Protein AF-X0XVW0-F1 (afdb_monomer_lite)

Secondary structure (DSSP, 8-state):
---------HHHHHTT-----SEEEEEEEEETTEEEEEEEEEEETTEEEEEEEEEETTTTEEEEEEEEEEPPPTTS-TTPPPEEEEEEEEEEETTSPEEEEPPP---------

pLDDT: mean 83.1, std 16.99, range [36.44, 96.5]

Sequence (113 aa):
AVTSPEARSTWTTASTGTMPVDHLDARFAVVNGVIRTERVWATAGERAVEAEGAINLSARMLDLSLVIGDRPAADAAQDARPEPRVVINMRGPWKEPSLHPGLFPTNGMLSQQ

Organism: NCBI:txid412755

Foldseek 3Di:
DDPDPPPCAPCNVVVPDDDDWPDWDWDWDADPQKTFTPWTWTHDVQKIKTKGFIARRVQQWTWMKIFIAGDDDPPDDPPDDHPGPWIWTWTDHNVHTDIDTDDDPPPDPDDDD

Structure (mmCIF, N/CA/C/O backbone):
data_AF-X0XVW0-F1
#
_entry.id   AF-X0XVW0-F1
#
loop_
_atom_site.group_PDB
_atom_site.id
_atom_site.type_symbol
_atom_site.label_atom_id
_atom_site.label_alt_id
_atom_site.label_comp_id
_atom_site.label_asym_id
_atom_site.label_entity_id
_atom_site.label_seq_id
_atom_site.pdbx_PDB_ins_code
_atom_site.Cartn_x
_atom_site.Cartn_y
_atom_site.Cartn_z
_atom_site.occupancy
_atom_site.B_iso_or_equiv
_atom_site.auth_seq_id
_atom_site.auth_comp_id
_atom_site.auth_asym_id
_atom_site.auth_atom_id
_atom_site.pdbx_PDB_model_num
ATOM 1 N N . ALA A 1 1 ? 13.103 19.107 33.536 1.00 38.38 1 ALA A N 1
ATOM 2 C CA . ALA A 1 1 ? 12.243 18.344 32.613 1.00 38.38 1 ALA A CA 1
ATOM 3 C C . ALA A 1 1 ? 12.925 18.342 31.255 1.00 38.38 1 ALA A C 1
ATOM 5 O O . ALA A 1 1 ? 13.148 19.417 30.716 1.00 38.38 1 ALA A O 1
ATOM 6 N N . VAL A 1 2 ? 13.359 17.182 30.765 1.00 36.44 2 VAL A N 1
ATOM 7 C CA . VAL A 1 2 ? 13.920 17.058 29.414 1.00 36.44 2 VAL A CA 1
ATOM 8 C C . VAL A 1 2 ? 12.732 16.838 28.488 1.00 36.44 2 VAL A C 1
ATOM 10 O O . VAL A 1 2 ? 12.120 15.776 28.515 1.00 36.44 2 VAL A O 1
ATOM 13 N N . THR A 1 3 ? 12.339 17.865 27.740 1.00 41.09 3 THR A N 1
ATOM 14 C CA . THR A 1 3 ? 11.378 17.716 26.646 1.00 41.09 3 THR A CA 1
ATOM 15 C C . THR A 1 3 ? 12.097 16.998 25.513 1.00 41.09 3 THR A C 1
ATOM 17 O O . THR A 1 3 ? 12.817 17.622 24.734 1.00 41.09 3 THR A O 1
ATOM 20 N N . SER A 1 4 ? 11.967 15.673 25.462 1.00 38.81 4 SER A N 1
ATOM 21 C CA . SER A 1 4 ? 12.331 14.908 24.273 1.00 38.81 4 SER A CA 1
ATOM 22 C C . SER A 1 4 ? 11.536 15.483 23.096 1.00 38.81 4 SER A C 1
ATOM 24 O O . SER A 1 4 ? 10.319 15.623 23.235 1.00 38.81 4 SER A O 1
ATOM 26 N N . PRO A 1 5 ? 12.169 15.862 21.972 1.00 47.09 5 PRO A N 1
ATOM 27 C CA . PRO A 1 5 ? 11.425 16.279 20.792 1.00 47.09 5 PRO A CA 1
ATOM 28 C C . PRO A 1 5 ? 10.488 15.131 20.423 1.00 47.09 5 PRO A C 1
ATOM 30 O O . PRO A 1 5 ? 10.943 13.993 20.305 1.00 47.09 5 PRO A O 1
ATOM 33 N N . GLU A 1 6 ? 9.188 15.407 20.323 1.00 51.00 6 GLU A N 1
ATOM 34 C CA . GLU A 1 6 ? 8.204 14.414 19.902 1.00 51.00 6 GLU A CA 1
ATOM 35 C C . GLU A 1 6 ? 8.706 13.793 18.598 1.00 51.00 6 GLU A C 1
ATOM 37 O O . GLU A 1 6 ? 8.841 14.472 17.576 1.00 51.00 6 GLU A O 1
ATOM 42 N N . ALA A 1 7 ? 9.089 12.518 18.661 1.00 52.06 7 ALA A N 1
ATOM 43 C CA . ALA A 1 7 ? 9.522 11.779 17.495 1.00 52.06 7 ALA A CA 1
ATOM 44 C C . ALA A 1 7 ? 8.328 11.756 16.540 1.00 52.06 7 ALA A C 1
ATOM 46 O O . ALA A 1 7 ? 7.371 11.020 16.770 1.00 52.06 7 ALA A O 1
ATOM 47 N N . ARG A 1 8 ? 8.341 12.615 15.512 1.00 54.50 8 ARG A N 1
ATOM 48 C CA . ARG A 1 8 ? 7.312 12.611 14.469 1.00 54.50 8 ARG A CA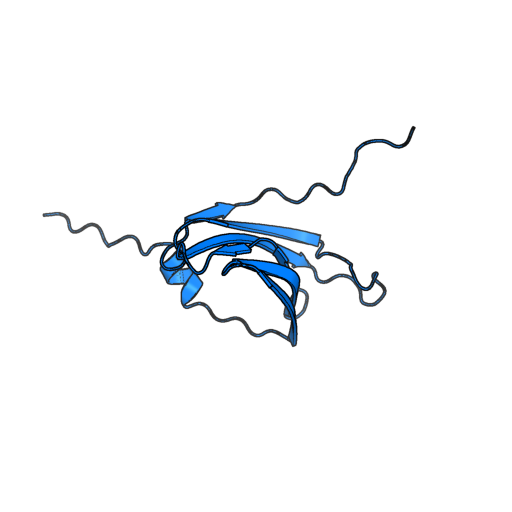 1
ATOM 49 C C . ARG A 1 8 ? 7.166 11.174 13.989 1.00 54.50 8 ARG A C 1
ATOM 51 O O . ARG A 1 8 ? 8.143 10.601 13.503 1.00 54.50 8 ARG A O 1
ATOM 58 N N . SER A 1 9 ? 5.973 10.598 14.146 1.00 69.81 9 SER A N 1
ATOM 59 C CA . SER A 1 9 ? 5.739 9.233 13.690 1.00 69.81 9 SER A CA 1
ATOM 60 C C . SER A 1 9 ? 6.055 9.166 12.196 1.00 69.81 9 SER A C 1
ATOM 62 O O . SER A 1 9 ? 5.758 10.097 11.439 1.00 69.81 9 SER A O 1
ATOM 64 N N . THR A 1 10 ? 6.710 8.090 11.754 1.00 78.25 10 THR A N 1
ATOM 65 C CA . THR A 1 10 ? 7.087 7.900 10.343 1.00 78.25 10 THR A CA 1
ATOM 66 C C . THR A 1 10 ? 5.873 8.064 9.423 1.00 78.25 10 THR A C 1
ATOM 68 O O . THR A 1 10 ? 5.990 8.617 8.331 1.00 78.25 10 THR A O 1
ATOM 71 N N . TRP A 1 11 ? 4.687 7.694 9.916 1.00 83.44 11 TRP A N 1
ATOM 72 C CA . TRP A 1 11 ? 3.409 7.932 9.258 1.00 83.44 11 TRP A CA 1
ATOM 73 C C . TRP A 1 11 ? 3.046 9.416 9.088 1.00 83.44 11 TRP A C 1
ATOM 75 O O . TRP A 1 11 ? 2.593 9.805 8.016 1.00 83.44 11 TRP A O 1
ATOM 85 N N . THR A 1 12 ? 3.271 10.273 10.088 1.00 82.88 12 THR A N 1
ATOM 86 C CA . THR A 1 12 ? 2.982 11.720 9.981 1.00 82.88 12 THR A CA 1
ATOM 87 C C . THR A 1 12 ? 3.795 12.367 8.856 1.00 82.88 12 THR A C 1
ATOM 89 O O . THR A 1 12 ? 3.288 13.177 8.083 1.00 82.88 12 THR A O 1
ATOM 92 N N . THR A 1 13 ? 5.056 11.960 8.714 1.00 82.88 13 THR A N 1
ATOM 93 C CA . THR A 1 13 ? 5.901 12.412 7.601 1.00 82.88 13 THR A CA 1
ATOM 94 C C . THR A 1 13 ? 5.430 11.825 6.265 1.00 82.88 13 THR A C 1
ATOM 96 O O . THR A 1 13 ? 5.298 12.558 5.292 1.00 82.88 13 THR A O 1
ATOM 99 N N . ALA A 1 14 ? 5.124 10.524 6.209 1.00 83.00 14 ALA A N 1
ATOM 100 C CA . ALA A 1 14 ? 4.686 9.865 4.976 1.00 83.00 14 ALA A CA 1
ATOM 101 C C . ALA A 1 14 ? 3.332 10.388 4.454 1.00 83.00 14 ALA A C 1
ATOM 103 O O . ALA A 1 14 ? 3.184 10.626 3.261 1.00 83.00 14 ALA A O 1
ATOM 104 N N . SER A 1 15 ? 2.365 10.619 5.345 1.00 83.56 15 SER A N 1
ATOM 105 C CA . SER A 1 15 ? 0.996 11.059 5.016 1.00 83.56 15 SER A CA 1
ATOM 106 C C . SER A 1 15 ? 0.897 12.487 4.475 1.00 83.56 15 SER A C 1
ATOM 108 O O . SER A 1 15 ? -0.135 12.861 3.924 1.00 83.56 15 SER A O 1
ATOM 110 N N . THR A 1 16 ? 1.958 13.282 4.618 1.00 85.88 16 THR A N 1
ATOM 111 C CA . THR A 1 16 ? 2.044 14.649 4.081 1.00 85.88 16 THR A CA 1
ATOM 112 C C . THR A 1 16 ? 2.932 14.742 2.840 1.00 85.88 16 THR A C 1
ATOM 114 O O . THR A 1 16 ? 2.996 15.794 2.203 1.00 85.88 16 THR A O 1
ATOM 117 N N . GLY A 1 17 ? 3.602 13.644 2.476 1.00 83.19 17 GLY A N 1
ATOM 118 C CA . GLY A 1 17 ? 4.398 13.553 1.262 1.00 83.19 17 GLY A CA 1
ATOM 119 C C . GLY A 1 17 ? 3.521 13.596 0.014 1.00 83.19 17 GLY A C 1
ATOM 120 O O . GLY A 1 17 ? 2.407 13.078 -0.009 1.00 83.19 17 GLY A O 1
ATOM 121 N N . THR A 1 18 ? 4.044 14.197 -1.049 1.00 83.69 18 THR A N 1
ATOM 122 C CA . THR A 1 18 ? 3.421 14.167 -2.375 1.00 83.69 18 THR A CA 1
ATOM 123 C C . THR A 1 18 ? 4.438 13.660 -3.387 1.00 83.69 18 THR A C 1
ATOM 125 O O . THR A 1 18 ? 5.630 13.950 -3.272 1.00 83.69 18 THR A O 1
ATOM 128 N N . MET A 1 19 ? 3.976 12.887 -4.369 1.00 82.19 19 MET A N 1
ATOM 129 C CA . MET A 1 19 ? 4.782 12.503 -5.524 1.00 82.19 19 MET A CA 1
ATOM 130 C C . MET A 1 19 ? 3.953 12.688 -6.799 1.00 82.19 19 MET A C 1
ATOM 132 O O . MET A 1 19 ? 2.765 12.353 -6.790 1.00 82.19 19 MET A O 1
ATOM 136 N N . PRO A 1 20 ? 4.537 13.214 -7.887 1.00 87.44 20 PRO A N 1
ATOM 137 C CA . PRO A 1 20 ? 3.878 13.203 -9.183 1.00 87.44 20 PRO A CA 1
ATOM 138 C C . PRO A 1 20 ? 3.768 11.763 -9.697 1.00 87.44 20 PRO A C 1
ATOM 140 O O . PRO A 1 20 ? 4.688 10.963 -9.527 1.00 87.44 20 PRO A O 1
ATOM 143 N N . VAL A 1 21 ? 2.639 11.450 -10.329 1.00 90.50 21 VAL A N 1
ATOM 144 C CA . VAL A 1 21 ? 2.394 10.174 -11.010 1.00 90.50 21 VAL A CA 1
ATOM 145 C C . VAL A 1 21 ? 2.026 10.454 -12.460 1.00 90.50 21 VAL A C 1
ATOM 147 O O . VAL A 1 21 ? 1.233 11.353 -12.732 1.00 90.50 21 VAL A O 1
ATOM 150 N N . ASP A 1 22 ? 2.596 9.684 -13.382 1.00 92.06 22 ASP A N 1
ATOM 151 C CA . ASP A 1 22 ? 2.265 9.762 -14.809 1.00 92.06 22 ASP A CA 1
ATOM 152 C C . ASP A 1 22 ? 0.971 9.003 -15.110 1.00 92.06 22 ASP A C 1
ATOM 154 O O . ASP A 1 22 ? 0.185 9.398 -15.967 1.00 92.06 22 ASP A O 1
ATOM 158 N N . HIS A 1 23 ? 0.758 7.891 -14.405 1.00 89.75 23 HIS A N 1
ATOM 159 C CA . HIS A 1 23 ? -0.391 7.018 -14.585 1.00 89.75 23 HIS A CA 1
ATOM 160 C C . HIS A 1 23 ? -0.789 6.384 -13.254 1.00 89.75 23 HIS A C 1
ATOM 162 O O . HIS A 1 23 ? 0.080 6.015 -12.464 1.00 89.75 23 HIS A O 1
ATOM 168 N N . LEU A 1 24 ? -2.095 6.230 -13.033 1.00 92.31 24 LEU A N 1
ATOM 169 C CA . LEU A 1 24 ? -2.681 5.519 -11.900 1.00 92.31 24 LEU A CA 1
ATOM 170 C C . LEU A 1 24 ? -3.895 4.724 -12.394 1.00 92.31 24 LEU A C 1
ATOM 172 O O . LEU A 1 24 ? -4.894 5.309 -12.803 1.00 92.31 24 LEU A O 1
ATOM 176 N N . ASP A 1 25 ? -3.805 3.400 -12.317 1.00 91.81 25 ASP A N 1
ATOM 177 C CA . ASP A 1 25 ? -4.922 2.471 -12.478 1.00 91.81 25 ASP A CA 1
ATOM 178 C C . ASP A 1 25 ? -5.201 1.834 -11.120 1.00 91.81 25 ASP A C 1
ATOM 180 O O . ASP A 1 25 ? -4.314 1.243 -10.502 1.00 91.81 25 ASP A O 1
ATOM 184 N N . ALA A 1 26 ? -6.421 1.997 -10.621 1.00 91.88 26 ALA A N 1
ATOM 185 C CA . ALA A 1 26 ? -6.811 1.428 -9.349 1.00 91.88 26 ALA A CA 1
ATOM 186 C C . ALA A 1 26 ? -8.236 0.885 -9.425 1.00 91.88 26 ALA A C 1
ATOM 188 O O . ALA A 1 26 ? -9.190 1.595 -9.747 1.00 91.88 26 ALA A O 1
ATOM 189 N N . ARG A 1 27 ? -8.373 -0.388 -9.078 1.00 94.94 27 ARG A N 1
ATOM 190 C CA . ARG A 1 27 ? -9.618 -1.131 -9.033 1.00 94.94 27 ARG A CA 1
ATOM 191 C C . ARG A 1 27 ? -9.780 -1.748 -7.655 1.00 94.94 27 ARG A C 1
ATOM 193 O O . ARG A 1 27 ? -8.892 -2.436 -7.146 1.00 94.94 27 ARG A O 1
ATOM 200 N N . PHE A 1 28 ? -10.949 -1.519 -7.075 1.00 94.81 28 PHE A N 1
ATOM 201 C CA . PHE A 1 28 ? -11.290 -1.987 -5.743 1.00 94.81 28 PHE A CA 1
ATOM 202 C C . PHE A 1 28 ? -12.670 -2.632 -5.743 1.00 94.81 28 PHE A C 1
ATOM 204 O O . PHE A 1 28 ? -13.590 -2.148 -6.402 1.00 94.81 28 PHE A O 1
ATOM 211 N N . ALA A 1 29 ? -12.826 -3.670 -4.930 1.00 95.50 29 ALA A N 1
ATOM 212 C CA . ALA A 1 29 ? -14.128 -4.205 -4.562 1.00 95.50 29 ALA A CA 1
ATOM 213 C C . ALA A 1 29 ? -14.521 -3.680 -3.181 1.00 95.50 29 ALA A C 1
ATOM 215 O O . ALA A 1 29 ? -13.700 -3.666 -2.263 1.00 95.50 29 ALA A O 1
ATOM 216 N N . VAL A 1 30 ? -15.786 -3.295 -3.013 1.00 95.81 30 VAL A N 1
ATOM 217 C CA . VAL A 1 30 ? -16.340 -2.928 -1.705 1.00 95.81 30 VAL A CA 1
ATOM 218 C C . VAL A 1 30 ? -17.373 -3.966 -1.305 1.00 95.81 30 VAL A C 1
ATOM 220 O O . VAL A 1 30 ? -18.413 -4.094 -1.947 1.00 95.81 30 VAL A O 1
ATOM 223 N N . VAL A 1 31 ? -17.088 -4.712 -0.239 1.00 93.88 31 VAL A N 1
ATOM 224 C CA . VAL A 1 31 ? -17.975 -5.766 0.265 1.00 93.88 31 VAL A CA 1
ATOM 225 C C . VAL A 1 31 ? -18.047 -5.655 1.780 1.00 93.88 31 VAL A C 1
ATOM 227 O O . VAL A 1 31 ? -17.022 -5.687 2.455 1.00 93.88 31 VAL A O 1
ATOM 230 N N . ASN A 1 32 ? -19.258 -5.505 2.326 1.00 93.94 32 ASN A N 1
ATOM 231 C CA . ASN A 1 32 ? -19.507 -5.438 3.773 1.00 93.94 32 ASN A CA 1
ATOM 232 C C . ASN A 1 32 ? -18.633 -4.406 4.518 1.00 93.94 32 ASN A C 1
ATOM 234 O O . ASN A 1 32 ? -18.123 -4.677 5.602 1.00 93.94 32 ASN A O 1
ATOM 238 N N . GLY A 1 33 ? -18.426 -3.225 3.926 1.00 92.88 33 GLY A N 1
ATOM 239 C CA . GLY A 1 33 ? -17.606 -2.166 4.530 1.00 92.88 33 GLY A CA 1
ATOM 240 C C . GLY A 1 33 ? -16.093 -2.415 4.474 1.00 92.88 33 GLY A C 1
ATOM 241 O O . GLY A 1 33 ? -15.334 -1.670 5.092 1.00 92.88 33 GLY A O 1
ATOM 242 N N . VAL A 1 34 ? -15.642 -3.426 3.730 1.00 95.94 34 VAL A N 1
ATOM 243 C CA . VAL A 1 34 ? -14.228 -3.664 3.429 1.00 95.94 34 VAL A CA 1
ATOM 244 C C . VAL A 1 34 ? -13.955 -3.276 1.981 1.00 95.94 34 VAL A C 1
ATOM 246 O O . VAL A 1 34 ? -14.592 -3.796 1.067 1.00 95.94 34 VAL A O 1
ATOM 249 N N . ILE A 1 35 ? -12.999 -2.371 1.780 1.00 96.00 35 ILE A N 1
ATOM 250 C CA . ILE A 1 35 ? -12.415 -2.073 0.472 1.00 96.00 35 ILE A CA 1
ATOM 251 C C . ILE A 1 35 ? -11.263 -3.051 0.273 1.00 96.00 35 ILE A C 1
ATOM 253 O O . ILE A 1 35 ? -10.314 -3.041 1.053 1.00 96.00 35 ILE A O 1
ATOM 257 N N . ARG A 1 36 ? -11.324 -3.890 -0.758 1.00 95.62 36 ARG A N 1
ATOM 258 C CA . ARG A 1 36 ? -10.231 -4.786 -1.142 1.00 95.62 36 ARG A CA 1
ATOM 259 C C . ARG A 1 36 ? -9.631 -4.316 -2.455 1.00 95.62 36 ARG A C 1
ATOM 261 O O . ARG A 1 36 ? -10.364 -4.021 -3.397 1.00 95.62 36 ARG A O 1
ATOM 268 N N . THR A 1 37 ? -8.309 -4.255 -2.508 1.00 93.69 37 THR A N 1
ATOM 269 C CA . THR A 1 37 ? -7.573 -4.034 -3.757 1.00 93.69 37 THR A CA 1
ATOM 270 C C . THR A 1 37 ? -7.802 -5.219 -4.698 1.00 93.69 37 THR A C 1
ATOM 272 O O . THR A 1 37 ? -7.686 -6.377 -4.300 1.00 93.69 37 THR A O 1
ATOM 275 N N . GLU A 1 38 ? -8.193 -4.933 -5.937 1.00 92.38 38 GLU A N 1
ATOM 276 C CA . GLU A 1 38 ? -8.203 -5.922 -7.023 1.00 92.38 38 GLU A CA 1
ATOM 277 C C . GLU A 1 38 ? -7.024 -5.682 -7.962 1.00 92.38 38 GLU A C 1
ATOM 279 O O . GLU A 1 38 ? -6.389 -6.626 -8.420 1.00 92.38 38 GLU A O 1
ATOM 284 N N . ARG A 1 39 ? -6.724 -4.407 -8.222 1.00 88.69 39 ARG A N 1
ATOM 285 C CA . ARG A 1 39 ? -5.553 -3.957 -8.969 1.00 88.69 39 ARG A CA 1
ATOM 286 C C . ARG A 1 39 ? -5.195 -2.563 -8.488 1.00 88.69 39 ARG A C 1
ATOM 288 O O . ARG A 1 39 ? -6.075 -1.714 -8.419 1.00 88.69 39 ARG A O 1
ATOM 295 N N . VAL A 1 40 ? -3.936 -2.304 -8.172 1.00 92.06 40 VAL A N 1
ATOM 296 C CA . VAL A 1 40 ? -3.444 -0.936 -7.991 1.00 92.06 40 VAL A CA 1
ATOM 297 C C . VAL A 1 40 ? -2.088 -0.854 -8.648 1.00 92.06 40 VAL A C 1
ATOM 299 O O . VAL A 1 40 ? -1.181 -1.599 -8.288 1.00 92.06 40 VAL A O 1
ATOM 302 N N . TRP A 1 41 ? -1.971 0.048 -9.609 1.00 91.31 41 TRP A N 1
ATOM 303 C CA . TRP A 1 41 ? -0.778 0.266 -10.396 1.00 91.31 41 TRP A CA 1
ATOM 304 C C . TRP A 1 41 ? -0.571 1.756 -10.626 1.00 91.31 41 TRP A C 1
ATOM 306 O O . TRP A 1 41 ? -1.442 2.427 -11.177 1.00 91.31 41 TRP A O 1
ATOM 316 N N . ALA A 1 42 ? 0.594 2.274 -10.262 1.00 92.69 42 ALA A N 1
ATOM 317 C CA . ALA A 1 42 ? 0.985 3.639 -10.578 1.00 92.69 42 ALA A CA 1
ATOM 318 C C . ALA A 1 42 ? 2.384 3.682 -11.191 1.00 92.69 42 ALA A C 1
ATOM 320 O O . ALA A 1 42 ? 3.235 2.870 -10.840 1.00 92.69 42 ALA A O 1
ATOM 321 N N . THR A 1 43 ? 2.645 4.647 -12.070 1.00 92.88 43 THR A N 1
ATOM 322 C CA . THR A 1 43 ? 3.990 4.907 -12.610 1.00 92.88 43 THR A CA 1
ATOM 323 C C . THR A 1 43 ? 4.413 6.347 -12.365 1.00 92.88 43 THR A C 1
ATOM 325 O O . THR A 1 43 ? 3.584 7.254 -12.428 1.00 92.88 43 THR A O 1
ATOM 328 N N . ALA A 1 44 ? 5.703 6.545 -12.112 1.00 90.75 44 ALA A N 1
ATOM 329 C CA . ALA A 1 44 ? 6.352 7.844 -11.973 1.00 90.75 44 ALA A CA 1
ATOM 330 C C . ALA A 1 44 ? 7.777 7.756 -12.554 1.00 90.75 44 ALA A C 1
ATOM 332 O O . ALA A 1 44 ? 8.699 7.249 -11.907 1.00 90.75 44 ALA A O 1
ATOM 333 N N . GLY A 1 45 ? 7.952 8.203 -13.797 1.00 90.31 45 GLY A N 1
ATOM 334 C CA . GLY A 1 45 ? 9.158 8.009 -14.596 1.00 90.31 45 GLY A CA 1
ATOM 335 C C . GLY A 1 45 ? 9.511 6.526 -14.732 1.00 90.31 45 GLY A C 1
ATOM 336 O O . GLY A 1 45 ? 8.699 5.709 -15.172 1.00 90.31 45 GLY A O 1
ATOM 337 N N . GLU A 1 46 ? 10.719 6.183 -14.287 1.00 91.12 46 GLU A N 1
ATOM 338 C CA . GLU A 1 46 ? 11.259 4.815 -14.281 1.00 91.12 46 GLU A CA 1
ATOM 339 C C . GLU A 1 46 ? 10.747 3.959 -13.117 1.00 91.12 46 GLU A C 1
ATOM 341 O O . GLU A 1 46 ? 11.152 2.808 -12.967 1.00 91.12 46 GLU A O 1
ATOM 346 N N . ARG A 1 47 ? 9.890 4.506 -12.247 1.00 92.69 47 ARG A N 1
ATOM 347 C CA . ARG A 1 47 ? 9.354 3.782 -11.093 1.00 92.69 47 ARG A CA 1
ATOM 348 C C . ARG A 1 47 ? 7.921 3.355 -11.316 1.00 92.69 47 ARG A C 1
ATOM 350 O O . ARG A 1 47 ? 7.117 4.085 -11.894 1.00 92.69 47 ARG A O 1
ATOM 357 N N . ALA A 1 48 ? 7.606 2.183 -10.789 1.00 92.81 48 ALA A N 1
ATOM 358 C CA . ALA A 1 48 ? 6.252 1.690 -10.672 1.00 92.81 48 ALA A CA 1
ATOM 359 C C . ALA A 1 48 ? 5.939 1.328 -9.219 1.00 92.81 48 ALA A C 1
ATOM 361 O O . ALA A 1 48 ? 6.814 0.920 -8.448 1.00 92.81 48 ALA A O 1
ATOM 362 N N . VAL A 1 49 ? 4.676 1.523 -8.858 1.00 92.38 49 VAL A N 1
ATOM 363 C CA . VAL A 1 49 ? 4.115 1.196 -7.554 1.00 92.38 49 VAL A CA 1
ATOM 364 C C . VAL A 1 49 ? 2.950 0.250 -7.761 1.00 92.38 49 VAL A C 1
ATOM 366 O O . VAL A 1 49 ? 2.032 0.544 -8.523 1.00 92.38 49 VAL A O 1
ATOM 369 N N . GLU A 1 50 ? 2.975 -0.855 -7.038 1.00 93.81 50 GLU A N 1
ATOM 370 C CA . GLU A 1 50 ? 1.850 -1.763 -6.902 1.00 93.81 50 GLU A CA 1
ATOM 371 C C . GLU A 1 50 ? 1.378 -1.757 -5.450 1.00 93.81 50 GLU A C 1
ATOM 373 O O . GLU A 1 50 ? 2.194 -1.631 -4.533 1.00 93.81 50 GLU A O 1
ATOM 378 N N . ALA A 1 51 ? 0.071 -1.887 -5.230 1.00 92.88 51 ALA A N 1
ATOM 379 C CA . ALA A 1 51 ? -0.473 -2.047 -3.890 1.00 92.88 51 ALA A CA 1
ATOM 380 C C . ALA A 1 51 ? -1.487 -3.190 -3.819 1.00 92.88 51 ALA A C 1
ATOM 382 O O . ALA A 1 51 ? -2.352 -3.337 -4.683 1.00 92.88 51 ALA A O 1
ATOM 383 N N . GLU A 1 52 ? -1.409 -3.950 -2.734 1.00 94.38 52 GLU A N 1
ATOM 384 C CA . GLU A 1 52 ? -2.323 -5.039 -2.406 1.00 94.38 52 GLU A CA 1
ATOM 385 C C . GLU A 1 52 ? -2.779 -4.939 -0.944 1.00 94.38 52 GLU A C 1
ATOM 387 O O . GLU A 1 52 ? -2.148 -4.276 -0.120 1.00 94.38 52 GLU A O 1
ATOM 392 N N . GLY A 1 53 ? -3.885 -5.600 -0.609 1.00 94.56 53 GLY A N 1
ATOM 393 C CA . GLY A 1 53 ? -4.461 -5.613 0.733 1.00 94.56 53 GLY A CA 1
ATOM 394 C C . GLY A 1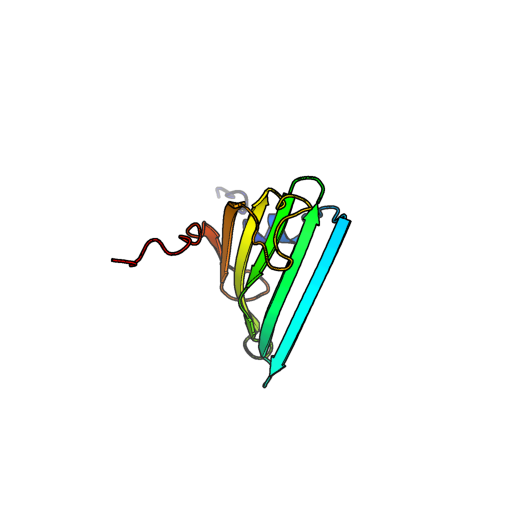 53 ? -5.876 -5.041 0.815 1.00 94.56 53 GLY A C 1
ATOM 395 O O . GLY A 1 53 ? -6.624 -5.000 -0.172 1.00 94.56 53 GLY A O 1
ATOM 396 N N . ALA A 1 54 ? -6.270 -4.643 2.023 1.00 96.44 54 ALA A N 1
ATOM 397 C CA . ALA A 1 54 ? -7.625 -4.219 2.330 1.00 96.44 54 ALA A CA 1
ATOM 398 C C . ALA A 1 54 ? -7.694 -3.091 3.368 1.00 96.44 54 ALA A C 1
ATOM 400 O O . ALA A 1 54 ? -6.821 -2.906 4.217 1.00 96.44 54 ALA A O 1
ATOM 401 N N . ILE A 1 55 ? -8.806 -2.364 3.323 1.00 96.00 55 ILE A N 1
ATOM 402 C CA . ILE A 1 55 ? -9.179 -1.334 4.286 1.00 96.00 55 ILE A CA 1
ATOM 403 C C . ILE A 1 55 ? -10.545 -1.710 4.852 1.00 96.00 55 ILE A C 1
ATOM 405 O O . ILE A 1 55 ? -11.532 -1.785 4.121 1.00 96.00 55 ILE A O 1
ATOM 409 N N . ASN A 1 56 ? -10.619 -1.931 6.161 1.00 95.94 56 ASN A N 1
ATOM 410 C CA . ASN A 1 56 ? -11.875 -2.146 6.866 1.00 95.94 56 ASN A CA 1
ATOM 411 C C . ASN A 1 56 ? -12.390 -0.801 7.394 1.00 95.94 56 ASN A C 1
ATOM 413 O O . ASN A 1 56 ? -11.845 -0.250 8.353 1.00 95.94 56 ASN A O 1
ATOM 417 N N . LEU A 1 57 ? -13.451 -0.281 6.77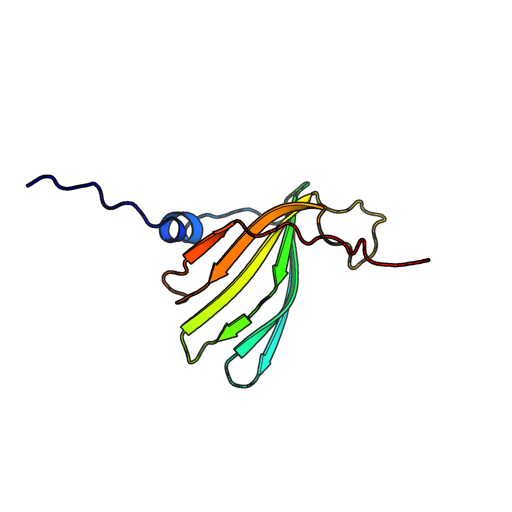8 1.00 94.31 57 LEU A N 1
ATOM 418 C CA . LEU A 1 57 ? -14.001 1.040 7.089 1.00 94.31 57 LEU A CA 1
ATOM 419 C C . LEU A 1 57 ? -14.696 1.072 8.453 1.00 94.31 57 LEU A C 1
ATOM 421 O O . LEU A 1 57 ? -14.563 2.049 9.190 1.00 94.31 57 LEU A O 1
ATOM 425 N N . SER A 1 58 ? -15.399 -0.004 8.815 1.00 93.44 58 SER A N 1
ATOM 426 C CA . SER A 1 58 ? -16.100 -0.114 10.098 1.00 93.44 58 SER A CA 1
ATOM 427 C C . SER A 1 58 ? -15.121 -0.180 11.269 1.00 93.44 58 SER A C 1
ATOM 429 O O . SER A 1 58 ? -15.309 0.507 12.270 1.00 93.44 58 SER A O 1
ATOM 431 N N . ALA A 1 59 ? -14.047 -0.959 11.120 1.00 95.06 59 ALA A N 1
ATOM 432 C CA . ALA A 1 59 ? -12.989 -1.070 12.119 1.00 95.06 59 ALA A CA 1
ATOM 433 C C . ALA A 1 59 ? -11.973 0.083 12.053 1.00 95.06 59 ALA A C 1
ATOM 435 O O . ALA A 1 59 ? -11.188 0.245 12.982 1.00 95.06 59 ALA A O 1
ATOM 436 N N . ARG A 1 60 ? -11.986 0.892 10.980 1.00 95.62 60 ARG A N 1
ATOM 437 C CA . ARG A 1 60 ? -10.999 1.953 10.699 1.00 95.62 60 ARG A CA 1
ATOM 438 C C . ARG A 1 60 ? -9.564 1.426 10.649 1.00 95.62 60 ARG A C 1
ATOM 440 O O . ARG A 1 60 ? -8.634 2.084 11.117 1.00 95.62 60 ARG A O 1
ATOM 447 N N . MET A 1 61 ? -9.40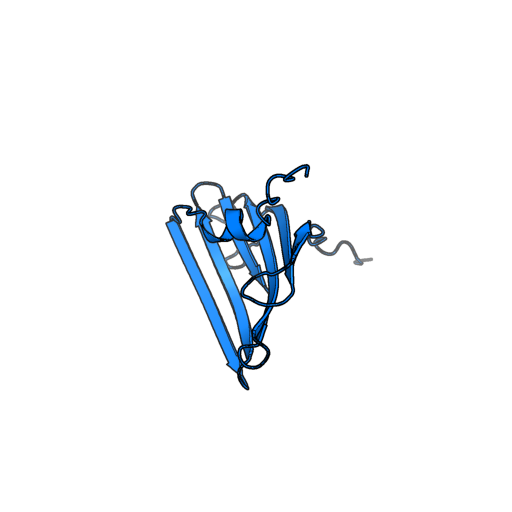5 0.236 10.086 1.00 96.50 61 MET A N 1
ATOM 448 C CA . MET A 1 61 ? -8.138 -0.486 10.013 1.00 96.50 61 MET A CA 1
ATOM 449 C C . MET A 1 61 ? -7.688 -0.612 8.565 1.00 96.50 61 MET A C 1
ATOM 451 O O . MET A 1 61 ? -8.519 -0.810 7.677 1.00 96.50 61 MET A O 1
ATOM 455 N N . LEU A 1 62 ? -6.379 -0.570 8.341 1.00 94.94 62 LEU A N 1
ATOM 456 C CA . LEU A 1 62 ? -5.775 -1.008 7.093 1.00 94.94 62 LEU A CA 1
ATOM 457 C C . LEU A 1 62 ? -4.806 -2.167 7.305 1.00 94.94 62 LEU A C 1
ATOM 459 O O . LEU A 1 62 ? -4.190 -2.305 8.366 1.00 94.94 62 LEU A O 1
ATOM 463 N N . ASP A 1 63 ? -4.669 -2.955 6.252 1.00 95.62 63 ASP A N 1
ATOM 464 C CA . ASP A 1 63 ? -3.590 -3.907 6.037 1.00 95.62 63 ASP A CA 1
ATOM 465 C C . ASP A 1 63 ? -3.251 -3.847 4.549 1.00 95.62 63 ASP A C 1
ATOM 467 O O . ASP A 1 63 ? -4.002 -4.358 3.717 1.00 95.62 63 ASP A O 1
ATOM 471 N N . LEU A 1 64 ? -2.191 -3.114 4.216 1.00 94.75 64 LEU A N 1
ATOM 472 C CA . LEU A 1 64 ? -1.750 -2.863 2.848 1.00 94.75 64 LEU A CA 1
ATOM 473 C C . LEU A 1 64 ? -0.277 -3.236 2.695 1.00 94.75 64 LEU A C 1
ATOM 475 O O . LEU A 1 64 ? 0.526 -2.995 3.594 1.00 94.75 64 LEU A O 1
ATOM 479 N N . SER A 1 65 ? 0.081 -3.755 1.531 1.00 94.69 65 SER A N 1
ATOM 480 C CA . SER A 1 65 ? 1.455 -3.961 1.081 1.00 94.69 65 SER A CA 1
ATOM 481 C C . SER A 1 65 ? 1.666 -3.121 -0.171 1.00 94.69 65 SER A C 1
ATOM 483 O O . SER A 1 65 ? 0.870 -3.183 -1.107 1.00 94.69 65 SER A O 1
ATOM 485 N N . LEU A 1 66 ? 2.699 -2.283 -0.160 1.00 92.75 66 LEU A N 1
ATOM 486 C CA . LEU A 1 66 ? 3.105 -1.455 -1.286 1.00 92.75 66 LEU A CA 1
ATOM 487 C C . LEU A 1 66 ? 4.450 -1.960 -1.790 1.00 92.75 66 LEU A C 1
ATOM 489 O O . LEU A 1 66 ? 5.423 -1.999 -1.036 1.00 92.75 66 LEU A O 1
ATOM 493 N N . VAL A 1 67 ? 4.518 -2.291 -3.073 1.00 94.06 67 VAL A N 1
ATOM 494 C CA . VAL A 1 67 ? 5.755 -2.645 -3.765 1.00 94.06 67 VAL A CA 1
ATOM 495 C C . VAL A 1 67 ? 6.146 -1.474 -4.648 1.00 94.06 67 VAL A C 1
ATOM 497 O O . VAL A 1 67 ? 5.398 -1.082 -5.536 1.00 94.06 67 VAL A O 1
ATOM 500 N N . ILE A 1 68 ? 7.328 -0.919 -4.408 1.00 92.44 68 ILE A N 1
ATOM 501 C CA . ILE A 1 68 ? 7.920 0.140 -5.220 1.00 92.44 68 ILE A CA 1
ATOM 502 C C . ILE A 1 68 ? 9.140 -0.453 -5.906 1.00 92.44 68 ILE A C 1
ATOM 504 O O . ILE A 1 68 ? 10.036 -0.999 -5.254 1.00 92.44 68 ILE A O 1
ATOM 508 N N . GLY A 1 69 ? 9.204 -0.323 -7.219 1.00 93.12 69 GLY A N 1
ATOM 509 C CA . GLY A 1 69 ? 10.282 -0.901 -7.999 1.00 93.12 69 GLY A CA 1
ATOM 510 C C . GLY A 1 69 ? 10.478 -0.208 -9.328 1.00 93.12 69 GLY A C 1
ATOM 511 O O . GLY A 1 69 ? 9.929 0.873 -9.560 1.00 93.12 69 GLY A O 1
ATOM 512 N N . ASP A 1 70 ? 11.294 -0.819 -10.174 1.00 92.50 70 ASP A N 1
ATOM 513 C CA . ASP A 1 70 ? 11.470 -0.317 -11.531 1.00 92.50 70 ASP A CA 1
ATOM 514 C C . ASP A 1 70 ? 10.255 -0.655 -12.379 1.00 92.50 70 ASP A C 1
ATOM 516 O O . ASP A 1 70 ? 9.639 -1.718 -12.243 1.00 92.50 70 ASP A O 1
ATOM 520 N N . ARG A 1 71 ? 9.896 0.291 -13.243 1.00 89.75 71 ARG A N 1
ATOM 521 C CA . ARG A 1 71 ? 8.828 0.114 -14.209 1.00 89.75 71 ARG A CA 1
ATOM 522 C C . ARG A 1 71 ? 9.217 -1.018 -15.172 1.00 89.75 71 ARG A C 1
ATOM 524 O O . ARG A 1 71 ? 10.313 -0.979 -15.729 1.00 89.75 71 ARG A O 1
ATOM 531 N N . PRO A 1 72 ? 8.327 -1.995 -15.410 1.00 85.88 72 PRO A N 1
ATOM 532 C CA . PRO A 1 72 ? 8.545 -3.000 -16.441 1.00 85.88 72 PRO A CA 1
ATOM 533 C C . PRO A 1 72 ? 8.755 -2.355 -17.815 1.00 85.88 72 PRO A C 1
ATOM 535 O O . PRO A 1 72 ? 8.170 -1.310 -18.116 1.00 85.88 72 PRO A O 1
ATOM 538 N N . ALA A 1 73 ? 9.566 -2.998 -18.656 1.00 84.25 73 ALA A N 1
ATOM 539 C CA . ALA A 1 73 ? 9.777 -2.569 -20.033 1.00 84.25 73 ALA A CA 1
ATOM 540 C C . ALA A 1 73 ? 8.446 -2.468 -20.805 1.00 84.25 73 ALA A C 1
ATOM 542 O O . ALA A 1 73 ? 7.459 -3.121 -20.466 1.00 84.25 73 ALA A O 1
ATOM 543 N N . ALA A 1 74 ? 8.400 -1.628 -21.842 1.00 75.94 74 ALA A N 1
ATOM 544 C CA . ALA A 1 74 ? 7.164 -1.335 -22.577 1.00 75.94 74 ALA A CA 1
ATOM 545 C C . ALA A 1 74 ? 6.549 -2.558 -23.293 1.00 75.94 74 ALA A C 1
ATOM 547 O O . ALA A 1 74 ? 5.366 -2.541 -23.623 1.00 75.94 74 ALA A O 1
ATOM 548 N N . ASP A 1 75 ? 7.346 -3.596 -23.534 1.00 80.69 75 ASP A N 1
ATOM 549 C CA . ASP A 1 75 ? 6.967 -4.882 -24.122 1.00 80.69 75 ASP A CA 1
ATOM 550 C C . ASP A 1 75 ? 6.615 -5.955 -23.075 1.00 80.69 75 ASP A C 1
ATOM 552 O O . ASP A 1 75 ? 6.268 -7.083 -23.435 1.00 80.69 75 ASP A O 1
ATOM 556 N N . ALA A 1 76 ? 6.686 -5.625 -21.783 1.00 78.44 76 ALA A N 1
ATOM 557 C CA . ALA A 1 76 ? 6.303 -6.533 -20.717 1.00 78.44 76 ALA A CA 1
ATOM 558 C C . ALA A 1 76 ? 4.796 -6.838 -20.753 1.00 78.44 76 ALA A C 1
ATOM 560 O O . ALA A 1 76 ? 3.981 -6.068 -21.267 1.00 78.44 76 ALA A O 1
ATOM 561 N N . ALA A 1 77 ? 4.417 -7.982 -20.177 1.00 75.31 77 ALA A N 1
ATOM 562 C CA . ALA A 1 77 ? 3.017 -8.372 -20.061 1.00 75.31 77 ALA A CA 1
ATOM 563 C C . ALA A 1 77 ? 2.185 -7.274 -19.375 1.00 75.31 77 ALA A C 1
ATOM 565 O O . ALA A 1 77 ? 2.670 -6.567 -18.494 1.00 75.31 77 ALA A O 1
ATOM 566 N N . GLN A 1 78 ? 0.900 -7.180 -19.727 1.00 66.88 78 GLN A N 1
ATOM 567 C CA . GLN A 1 78 ? -0.017 -6.174 -19.175 1.00 66.88 78 GLN A CA 1
ATOM 568 C C . GLN A 1 78 ? -0.143 -6.241 -17.640 1.00 66.88 78 GLN A C 1
ATOM 570 O O . GLN A 1 78 ? -0.507 -5.250 -17.011 1.00 66.88 78 GLN A O 1
ATOM 575 N N . ASP A 1 79 ? 0.194 -7.383 -17.038 1.00 72.31 79 ASP A N 1
ATOM 576 C CA . ASP A 1 79 ? 0.184 -7.617 -15.590 1.00 72.31 79 ASP A CA 1
ATOM 577 C C . ASP A 1 79 ? 1.602 -7.739 -15.001 1.00 72.31 79 ASP A C 1
ATOM 579 O O . ASP A 1 79 ? 1.797 -8.322 -13.935 1.00 72.31 79 ASP A O 1
ATOM 583 N N . ALA A 1 80 ? 2.618 -7.228 -15.702 1.00 78.94 80 ALA A N 1
ATOM 584 C CA . ALA A 1 80 ? 3.985 -7.227 -15.207 1.00 78.94 80 ALA A CA 1
ATOM 585 C C . ALA A 1 80 ? 4.095 -6.381 -13.929 1.00 78.94 80 ALA A C 1
ATOM 587 O O . ALA A 1 80 ? 3.807 -5.186 -13.924 1.00 78.94 80 ALA A O 1
ATOM 588 N N . ARG A 1 81 ? 4.540 -7.024 -12.850 1.00 82.62 81 ARG A N 1
ATOM 589 C CA . ARG A 1 81 ? 4.832 -6.417 -11.545 1.00 82.62 81 ARG A CA 1
ATOM 590 C C . ARG A 1 81 ? 6.151 -5.631 -11.612 1.00 82.62 81 ARG A C 1
ATOM 592 O O . ARG A 1 81 ? 7.044 -6.066 -12.345 1.00 82.62 81 ARG A O 1
ATOM 599 N N . PRO A 1 82 ? 6.325 -4.506 -10.884 1.00 86.75 82 PRO A N 1
ATOM 600 C CA . PRO A 1 82 ? 7.624 -3.852 -10.792 1.00 86.75 82 PRO A CA 1
ATOM 601 C C . PRO A 1 82 ? 8.692 -4.822 -10.295 1.00 86.75 82 PRO A C 1
ATOM 603 O O . PRO A 1 82 ? 8.409 -5.653 -9.430 1.00 86.75 82 PRO A O 1
ATOM 606 N N . GLU A 1 83 ? 9.932 -4.660 -10.759 1.00 88.38 83 GLU A N 1
ATOM 607 C CA . GLU A 1 83 ? 11.069 -5.335 -10.129 1.00 88.38 83 GLU A CA 1
ATOM 608 C C . GLU A 1 83 ? 11.247 -4.764 -8.711 1.00 88.38 83 GLU A C 1
ATOM 610 O O . GLU A 1 83 ? 11.594 -3.584 -8.575 1.00 88.38 83 GLU A O 1
ATOM 615 N N . PRO A 1 84 ? 10.965 -5.535 -7.642 1.00 88.31 84 PRO A N 1
ATOM 616 C CA . PRO A 1 84 ? 10.822 -4.966 -6.308 1.00 88.31 84 PRO A CA 1
ATOM 617 C C . PRO A 1 84 ? 12.130 -4.347 -5.794 1.00 88.31 84 PRO A C 1
ATOM 619 O O . PRO A 1 84 ? 13.134 -5.037 -5.640 1.00 88.31 84 PRO A O 1
ATOM 622 N N . ARG A 1 85 ? 12.109 -3.051 -5.456 1.00 90.19 85 ARG A N 1
ATOM 623 C CA . ARG A 1 85 ? 13.237 -2.348 -4.807 1.00 90.19 85 ARG A CA 1
ATOM 624 C C . ARG A 1 85 ? 12.970 -2.030 -3.348 1.00 90.19 85 ARG A C 1
ATOM 626 O O . ARG A 1 85 ? 13.882 -2.048 -2.528 1.00 90.19 85 ARG A O 1
ATOM 633 N N . VAL A 1 86 ? 11.716 -1.730 -3.031 1.00 92.12 86 VAL A N 1
ATOM 634 C CA . VAL A 1 86 ? 11.237 -1.464 -1.679 1.00 92.12 86 VAL A CA 1
ATOM 635 C C . VAL A 1 86 ? 9.870 -2.113 -1.530 1.00 92.12 86 VAL A C 1
ATOM 637 O O . VAL A 1 86 ? 9.020 -1.973 -2.405 1.00 92.12 86 VAL A O 1
ATOM 640 N N . VAL A 1 87 ? 9.647 -2.794 -0.410 1.00 93.38 87 VAL A N 1
ATOM 641 C CA . VAL A 1 87 ? 8.315 -3.254 -0.007 1.00 93.38 87 VAL A CA 1
ATOM 642 C C . VAL A 1 87 ? 7.984 -2.622 1.335 1.00 93.38 87 VAL A C 1
ATOM 644 O O . VAL A 1 87 ? 8.813 -2.627 2.247 1.00 93.38 87 VAL A O 1
ATOM 647 N N . ILE A 1 88 ? 6.787 -2.058 1.454 1.00 93.19 88 ILE A N 1
ATOM 648 C CA . ILE A 1 88 ? 6.301 -1.397 2.664 1.00 93.19 88 ILE A CA 1
ATOM 649 C C . ILE A 1 88 ? 4.973 -2.032 3.047 1.00 93.19 88 ILE A C 1
ATOM 651 O O . ILE A 1 88 ? 3.994 -1.930 2.315 1.00 93.19 88 ILE A O 1
ATOM 655 N N . ASN A 1 89 ? 4.929 -2.640 4.225 1.00 94.19 89 ASN A N 1
ATOM 656 C CA . ASN A 1 89 ? 3.699 -3.109 4.838 1.00 94.19 89 ASN A CA 1
ATOM 657 C C . ASN A 1 89 ? 3.159 -2.029 5.771 1.00 94.19 89 ASN A C 1
ATOM 659 O O . ASN A 1 89 ? 3.876 -1.533 6.641 1.00 94.19 89 ASN A O 1
ATOM 663 N N . MET A 1 90 ? 1.886 -1.695 5.616 1.00 93.94 90 MET A N 1
ATOM 664 C CA . MET A 1 90 ? 1.179 -0.733 6.445 1.00 93.94 90 MET A CA 1
ATOM 665 C C . MET A 1 90 ? 0.029 -1.438 7.153 1.00 93.94 90 MET A C 1
ATOM 667 O O . MET A 1 90 ? -0.885 -1.943 6.503 1.00 93.94 90 MET A O 1
ATOM 671 N N . ARG A 1 91 ? 0.065 -1.480 8.486 1.00 94.94 91 ARG A N 1
ATOM 672 C CA . ARG A 1 91 ? -0.940 -2.192 9.287 1.00 94.94 91 ARG A CA 1
ATOM 673 C C . ARG A 1 91 ? -1.392 -1.378 10.480 1.00 94.94 91 ARG A C 1
ATOM 675 O O . ARG A 1 91 ? -0.577 -0.751 11.150 1.00 94.94 91 ARG A O 1
ATOM 682 N N . GLY A 1 92 ? -2.682 -1.443 10.788 1.00 95.06 92 GLY A N 1
ATOM 683 C CA . GLY A 1 92 ? -3.237 -0.838 11.996 1.00 95.06 92 GLY A CA 1
ATOM 684 C C . GLY A 1 92 ? -4.312 0.211 11.716 1.00 95.06 92 GLY A C 1
ATOM 685 O O . GLY A 1 92 ? -4.907 0.214 10.636 1.00 95.06 92 GLY A O 1
ATOM 686 N N . PRO A 1 93 ? -4.592 1.098 12.686 1.00 94.81 93 PRO A N 1
ATOM 687 C CA . PRO A 1 93 ? -5.585 2.151 12.530 1.00 94.81 93 PRO A CA 1
ATOM 688 C C . PRO A 1 93 ? -5.209 3.097 11.392 1.00 94.81 93 PRO A C 1
ATOM 690 O O . PRO A 1 93 ? -4.103 3.617 11.354 1.00 94.81 93 PRO A O 1
ATOM 693 N N . TRP A 1 94 ? -6.140 3.426 10.504 1.00 89.75 94 TRP A N 1
ATOM 694 C CA . TRP A 1 94 ? -5.860 4.253 9.318 1.00 89.75 94 TRP A CA 1
ATOM 695 C C . TRP A 1 94 ? -5.401 5.695 9.577 1.00 89.75 94 TRP A C 1
ATOM 697 O O . TRP A 1 94 ? -4.918 6.359 8.666 1.00 89.75 94 TRP A O 1
ATOM 707 N N . LYS A 1 95 ? -5.525 6.182 10.817 1.00 89.56 95 LYS A N 1
ATOM 708 C CA . LYS A 1 95 ? -5.020 7.495 11.232 1.00 89.56 95 LYS A CA 1
ATOM 709 C C . LYS A 1 95 ? -3.540 7.439 11.595 1.00 89.56 95 LYS A C 1
ATOM 711 O O . LYS A 1 95 ? -2.869 8.456 11.485 1.00 89.56 95 LYS A O 1
ATOM 716 N N . GLU A 1 96 ? -3.068 6.272 12.025 1.00 91.81 96 GLU A N 1
ATOM 717 C CA . GLU A 1 96 ? -1.695 6.033 12.455 1.00 91.81 96 GLU A CA 1
ATOM 718 C C . GLU A 1 96 ? -1.341 4.540 12.310 1.00 91.81 96 GLU A C 1
ATOM 720 O O . GLU A 1 96 ? -1.252 3.808 13.300 1.00 91.81 96 GLU A O 1
ATOM 725 N N . PRO A 1 97 ? -1.197 4.036 11.072 1.00 92.94 97 PRO A N 1
ATOM 726 C CA . PRO A 1 97 ? -0.691 2.697 10.850 1.00 92.94 97 PRO A CA 1
ATOM 727 C C . PRO A 1 97 ? 0.782 2.605 11.224 1.00 92.94 97 PRO A C 1
ATOM 729 O O . PRO A 1 97 ? 1.565 3.546 11.076 1.00 92.94 97 PRO A O 1
ATOM 732 N N . SER A 1 98 ? 1.173 1.406 11.625 1.00 91.50 98 SER A N 1
ATOM 733 C CA . SER A 1 98 ? 2.575 1.029 11.696 1.00 91.50 98 SER A CA 1
ATOM 734 C C . SER A 1 98 ? 3.092 0.718 10.294 1.00 91.50 98 SER A C 1
ATOM 736 O O . SER A 1 98 ? 2.426 0.030 9.516 1.00 91.50 98 SER A O 1
ATOM 738 N N . LEU A 1 99 ? 4.278 1.238 9.981 1.00 91.12 99 LEU A N 1
ATOM 739 C CA . LEU A 1 99 ? 4.994 0.981 8.735 1.00 91.12 99 LEU A CA 1
ATOM 740 C C . LEU A 1 99 ? 6.123 -0.007 9.012 1.00 91.12 99 LEU A C 1
ATOM 742 O O . LEU A 1 99 ? 6.944 0.215 9.904 1.00 91.12 99 LEU A O 1
ATOM 746 N N . HIS A 1 100 ? 6.185 -1.078 8.232 1.00 90.12 100 HIS A N 1
ATOM 747 C CA . HIS A 1 100 ? 7.215 -2.099 8.346 1.00 90.12 100 HIS A CA 1
ATOM 748 C C . HIS A 1 100 ? 7.834 -2.370 6.976 1.00 90.12 100 HIS A C 1
ATOM 750 O O . HIS A 1 100 ? 7.097 -2.464 5.993 1.00 90.12 100 HIS A O 1
ATOM 756 N N . PRO A 1 101 ? 9.160 -2.552 6.886 1.00 90.75 101 PRO A N 1
ATOM 757 C CA . PRO A 1 101 ? 9.762 -3.143 5.702 1.00 90.75 101 PRO A CA 1
ATOM 758 C C . PRO A 1 101 ? 9.108 -4.498 5.415 1.00 90.75 101 PRO A C 1
ATOM 760 O O . PRO A 1 101 ? 8.955 -5.331 6.312 1.00 90.75 101 PRO A O 1
ATOM 763 N N . GLY A 1 102 ? 8.676 -4.693 4.176 1.00 86.31 102 GLY A N 1
ATOM 764 C CA . GLY A 1 102 ? 8.171 -5.969 3.699 1.00 86.31 102 GLY A CA 1
ATOM 765 C C . GLY A 1 102 ? 9.278 -6.836 3.123 1.00 86.31 102 GLY A C 1
ATOM 766 O O . GLY A 1 102 ? 10.372 -6.368 2.808 1.00 86.31 102 GLY A O 1
ATOM 767 N N . LEU A 1 103 ? 8.976 -8.122 2.982 1.00 82.94 103 LEU A N 1
ATOM 768 C CA . LEU A 1 103 ? 9.818 -9.025 2.214 1.00 82.94 103 LEU A CA 1
ATOM 769 C C . LEU A 1 103 ? 9.566 -8.779 0.732 1.00 82.94 103 LEU A C 1
ATOM 771 O O . LEU A 1 103 ? 8.427 -8.557 0.320 1.00 82.94 103 LEU A O 1
ATOM 775 N N . PHE A 1 104 ? 10.623 -8.864 -0.068 1.00 75.81 104 PHE A N 1
ATOM 776 C CA . PHE A 1 104 ? 10.455 -8.924 -1.508 1.00 75.81 104 PHE A CA 1
ATOM 777 C C . PHE A 1 104 ? 9.627 -10.161 -1.851 1.00 75.81 104 PHE A C 1
ATOM 779 O O . PHE A 1 104 ? 9.964 -11.252 -1.375 1.00 75.81 104 PHE A O 1
ATOM 786 N N . PRO A 1 105 ? 8.545 -10.017 -2.632 1.00 63.28 105 PRO A N 1
ATOM 787 C CA . PRO A 1 105 ? 7.785 -11.167 -3.080 1.00 63.28 105 PRO A CA 1
ATOM 788 C C . PRO A 1 105 ? 8.750 -12.074 -3.837 1.00 63.28 105 PRO A C 1
ATOM 790 O O . PRO A 1 105 ? 9.324 -11.691 -4.855 1.00 63.28 105 PRO A O 1
ATOM 793 N N . THR A 1 106 ? 9.002 -13.259 -3.289 1.00 58.91 106 THR A N 1
ATOM 794 C CA . THR A 1 106 ? 9.830 -14.249 -3.962 1.00 58.91 106 THR A CA 1
ATOM 795 C C . THR A 1 106 ? 8.983 -14.759 -5.116 1.00 58.91 106 THR A C 1
ATOM 797 O O . THR A 1 106 ? 8.038 -15.514 -4.892 1.00 58.91 106 THR A O 1
ATOM 800 N N . ASN A 1 107 ? 9.258 -14.306 -6.344 1.00 50.00 107 ASN A N 1
ATOM 801 C CA . ASN A 1 107 ? 8.723 -14.977 -7.526 1.00 50.00 107 ASN A CA 1
ATOM 802 C C . ASN A 1 107 ? 9.041 -16.463 -7.359 1.00 50.00 107 ASN A C 1
ATOM 804 O O . ASN A 1 107 ? 10.200 -16.813 -7.137 1.00 50.00 107 ASN A O 1
ATOM 808 N N . GLY A 1 108 ? 8.003 -17.301 -7.349 1.00 45.22 108 GLY A N 1
ATOM 809 C CA . GLY A 1 108 ? 8.099 -18.697 -6.950 1.00 45.22 108 GLY A CA 1
ATOM 810 C C . GLY A 1 108 ? 9.226 -19.431 -7.670 1.00 45.22 108 GLY A C 1
ATOM 811 O O . GLY A 1 108 ? 9.061 -19.874 -8.799 1.00 45.22 108 GLY A O 1
ATOM 812 N N . MET A 1 109 ? 10.350 -19.622 -6.982 1.00 39.81 109 MET A N 1
ATOM 813 C CA . MET A 1 109 ? 11.227 -20.761 -7.210 1.00 39.81 109 MET A CA 1
ATOM 814 C C .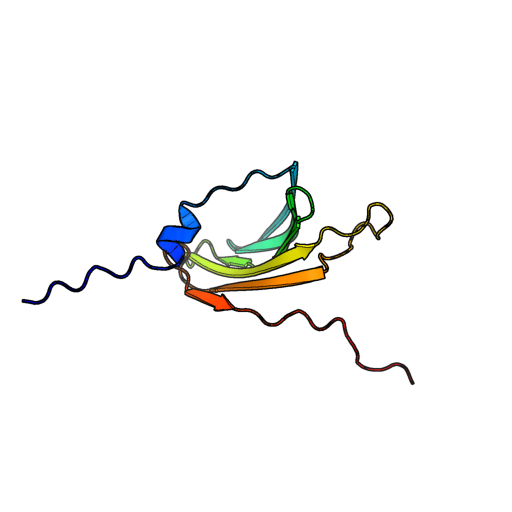 MET A 1 109 ? 10.776 -21.876 -6.273 1.00 39.81 109 MET A C 1
ATOM 816 O O . MET A 1 109 ? 11.415 -22.143 -5.262 1.00 39.81 109 MET A O 1
ATOM 820 N N . LEU A 1 110 ? 9.645 -22.502 -6.597 1.00 42.19 110 LEU A N 1
ATOM 821 C CA . LEU A 1 110 ? 9.313 -23.837 -6.113 1.00 42.19 110 LEU A CA 1
ATOM 822 C C . LEU A 1 110 ? 8.678 -24.636 -7.260 1.00 42.19 110 LEU A C 1
ATOM 824 O O . LEU A 1 110 ? 7.528 -24.422 -7.631 1.00 42.19 110 LEU A O 1
ATOM 828 N N . SER A 1 111 ? 9.495 -25.568 -7.760 1.00 41.34 111 SER A N 1
ATOM 829 C CA . SER A 1 111 ? 9.136 -26.854 -8.367 1.00 41.34 111 SER A CA 1
ATOM 830 C C . SER A 1 111 ? 8.573 -26.871 -9.791 1.00 41.34 111 SER A C 1
ATOM 832 O O . SER A 1 111 ? 7.367 -26.940 -10.005 1.00 41.34 111 SER A O 1
ATOM 834 N N . GLN A 1 112 ? 9.481 -27.020 -10.756 1.00 40.75 112 GLN A N 1
ATOM 835 C CA . GLN A 1 112 ? 9.295 -27.994 -11.832 1.00 40.75 112 GLN A CA 1
ATOM 836 C C . GLN A 1 112 ? 10.544 -28.882 -11.900 1.00 40.75 112 GLN A C 1
ATOM 838 O O . GLN A 1 112 ? 11.641 -28.371 -12.115 1.00 40.75 112 GLN A O 1
ATOM 843 N N . GLN A 1 113 ? 10.280 -30.187 -11.769 1.00 38.59 113 GLN A N 1
ATOM 844 C CA . GLN A 1 113 ? 11.128 -31.368 -12.003 1.00 38.59 113 GLN A CA 1
ATOM 845 C C . GLN A 1 113 ? 12.066 -31.827 -10.883 1.00 38.59 113 GLN A C 1
ATOM 847 O O . GLN A 1 113 ? 12.999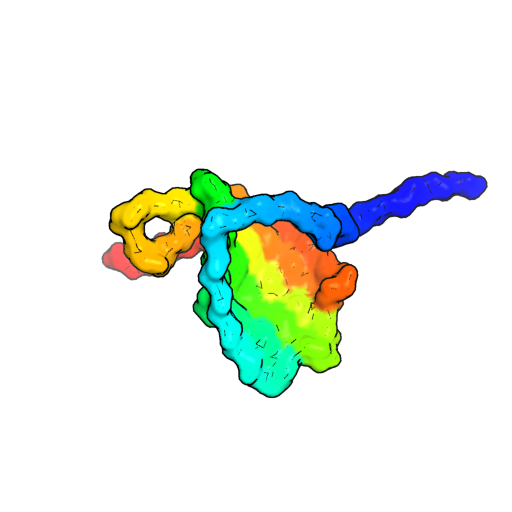 -31.093 -10.501 1.00 38.59 113 GLN A O 1
#

Radius of gyration: 16.83 Å; chains: 1; bounding box: 33×50×57 Å